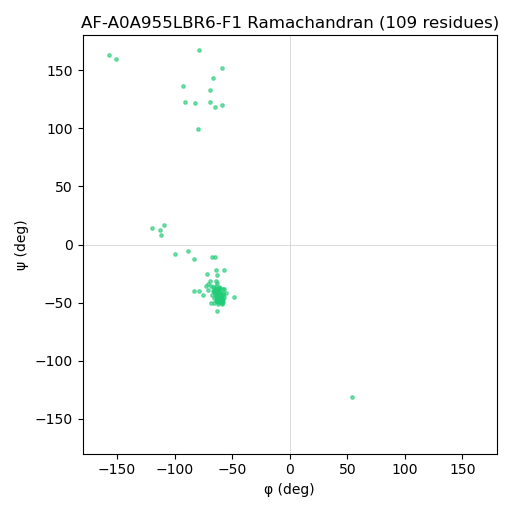Protein AF-A0A955LBR6-F1 (afdb_monomer)

Structure (mmCIF, N/CA/C/O backbone):
data_AF-A0A955LBR6-F1
#
_entry.id   AF-A0A955LBR6-F1
#
loop_
_atom_site.group_PDB
_atom_site.id
_atom_site.type_symbol
_atom_site.label_atom_id
_atom_site.label_alt_id
_atom_site.label_comp_id
_atom_site.label_asym_id
_atom_site.label_entity_id
_atom_site.label_seq_id
_atom_site.pdbx_PDB_ins_code
_atom_site.Cartn_x
_atom_site.Cartn_y
_atom_site.Cartn_z
_atom_site.occupancy
_atom_site.B_iso_or_equiv
_atom_site.auth_seq_id
_atom_site.auth_comp_id
_atom_site.auth_asym_id
_atom_site.auth_atom_id
_atom_site.pdbx_PDB_model_num
ATOM 1 N N . MET A 1 1 ? -22.895 8.337 12.899 1.00 59.16 1 MET A N 1
ATOM 2 C CA . MET A 1 1 ? -21.557 7.716 13.020 1.00 59.16 1 MET A CA 1
ATOM 3 C C . MET A 1 1 ? -21.256 6.699 11.913 1.00 59.16 1 MET A C 1
ATOM 5 O O . MET A 1 1 ? -20.086 6.437 11.688 1.00 59.16 1 MET A O 1
ATOM 9 N N . GLU A 1 2 ? -22.244 6.188 11.164 1.00 76.62 2 GLU A N 1
ATOM 10 C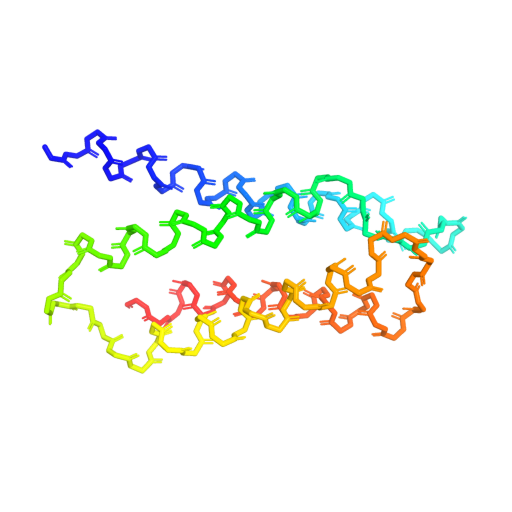 CA . GLU A 1 2 ? -21.992 5.199 10.095 1.00 76.62 2 GLU A CA 1
ATOM 11 C C . GLU A 1 2 ? -21.373 5.790 8.823 1.00 76.62 2 GLU A C 1
ATOM 13 O O . GLU A 1 2 ? -20.405 5.247 8.309 1.00 76.62 2 GLU A O 1
ATOM 18 N N . THR A 1 3 ? -21.854 6.940 8.341 1.00 91.31 3 THR A N 1
ATOM 19 C CA . THR A 1 3 ? -21.451 7.459 7.021 1.00 91.31 3 THR A CA 1
ATOM 20 C C . THR A 1 3 ? -19.948 7.712 6.904 1.00 91.31 3 THR A C 1
ATOM 22 O O . THR A 1 3 ? -19.345 7.358 5.897 1.00 91.31 3 THR A O 1
ATOM 25 N N . PHE A 1 4 ? -19.315 8.279 7.936 1.00 91.06 4 PHE A N 1
ATOM 26 C CA . PHE A 1 4 ? -17.871 8.528 7.922 1.00 91.06 4 PHE A CA 1
ATOM 27 C C . PHE A 1 4 ? -17.065 7.221 7.936 1.00 91.06 4 PHE A C 1
ATOM 29 O O . PHE A 1 4 ? -16.129 7.078 7.154 1.00 91.06 4 PHE A O 1
ATOM 36 N N . HIS A 1 5 ? -17.461 6.247 8.762 1.00 92.38 5 HIS A N 1
ATOM 37 C CA . HIS A 1 5 ? -16.852 4.915 8.775 1.00 92.38 5 HIS A CA 1
ATOM 38 C C . HIS A 1 5 ? -16.997 4.215 7.415 1.00 92.38 5 HIS A C 1
ATOM 40 O O . HIS A 1 5 ? -16.009 3.736 6.864 1.00 92.38 5 HIS A O 1
ATOM 46 N N . SER A 1 6 ? -18.195 4.225 6.823 1.00 94.12 6 SER A N 1
ATOM 47 C CA . SER A 1 6 ? -18.453 3.627 5.508 1.00 94.12 6 SER A CA 1
ATOM 48 C C . SER A 1 6 ? -17.650 4.293 4.390 1.00 94.12 6 SER A C 1
ATOM 50 O O . SER A 1 6 ? -17.145 3.594 3.516 1.00 94.12 6 SER A O 1
ATOM 52 N N . ILE A 1 7 ? -17.485 5.621 4.423 1.00 95.94 7 ILE A N 1
ATOM 53 C CA . ILE A 1 7 ? -16.630 6.342 3.467 1.00 95.94 7 ILE A CA 1
ATOM 54 C C . ILE A 1 7 ? -15.174 5.896 3.614 1.00 95.94 7 ILE A C 1
ATOM 56 O O . ILE A 1 7 ? -14.528 5.597 2.611 1.00 95.94 7 ILE A O 1
ATOM 60 N N . LEU A 1 8 ? -14.651 5.828 4.842 1.00 95.12 8 LEU A N 1
ATOM 61 C CA . LEU A 1 8 ? -13.279 5.374 5.075 1.00 95.12 8 LEU A CA 1
ATOM 62 C C . LEU A 1 8 ? -13.076 3.933 4.614 1.00 95.12 8 LEU A C 1
ATOM 64 O O . LEU A 1 8 ? -12.093 3.658 3.933 1.00 95.12 8 LEU A O 1
ATOM 68 N N . LEU A 1 9 ? -14.013 3.037 4.933 1.00 93.88 9 LEU A N 1
ATOM 69 C CA . LEU A 1 9 ? -13.974 1.644 4.496 1.00 93.88 9 LEU A CA 1
ATOM 70 C C . LEU A 1 9 ? -14.005 1.538 2.967 1.00 93.88 9 LEU A C 1
ATOM 72 O O . LEU A 1 9 ? -13.196 0.824 2.381 1.00 93.88 9 LEU A O 1
ATOM 76 N N . PHE A 1 10 ? -14.886 2.294 2.309 1.00 96.44 10 PHE A N 1
ATOM 77 C CA . PHE A 1 10 ? -14.949 2.352 0.851 1.00 96.44 10 PHE A CA 1
ATOM 78 C C . PHE A 1 10 ? -13.623 2.824 0.244 1.00 96.44 10 PHE A C 1
ATOM 80 O O . PHE A 1 10 ? -13.094 2.176 -0.659 1.00 96.44 10 PHE A O 1
ATOM 87 N N . LEU A 1 11 ? -13.052 3.918 0.757 1.00 97.25 11 LEU A N 1
ATOM 88 C CA . LEU A 1 11 ? -11.768 4.441 0.286 1.00 97.25 11 LEU A CA 1
ATOM 89 C C . LEU A 1 11 ? -10.615 3.465 0.556 1.00 97.25 11 LEU A C 1
ATOM 91 O O . LEU A 1 11 ? -9.723 3.340 -0.280 1.00 97.25 11 LEU A O 1
ATOM 95 N N . HIS A 1 12 ? -10.645 2.750 1.679 1.00 94.00 12 HIS A N 1
ATOM 96 C CA . HIS A 1 12 ? -9.663 1.723 2.017 1.00 94.00 12 HIS A CA 1
ATOM 97 C C . HIS A 1 12 ? -9.671 0.583 0.991 1.00 94.00 12 HIS A C 1
ATOM 99 O O . HIS A 1 12 ? -8.631 0.249 0.418 1.00 94.00 12 HIS A O 1
ATOM 105 N N . LEU A 1 13 ? -10.861 0.059 0.679 1.00 94.88 13 LEU A N 1
ATOM 106 C CA . LEU A 1 13 ? -11.057 -0.975 -0.341 1.00 94.88 13 LEU A CA 1
ATOM 107 C C . LEU A 1 13 ? -10.701 -0.475 -1.747 1.00 94.88 13 LEU A C 1
ATOM 109 O O . LEU A 1 13 ? -10.113 -1.213 -2.537 1.00 94.88 13 LEU A O 1
ATOM 113 N N . LEU A 1 14 ? -11.010 0.785 -2.056 1.00 97.12 14 LEU A N 1
ATOM 114 C CA . LEU A 1 14 ? -10.650 1.408 -3.327 1.00 97.12 14 LEU A CA 1
ATOM 115 C C . LEU A 1 14 ? -9.129 1.556 -3.476 1.00 97.12 14 LEU A C 1
ATOM 117 O O . LEU A 1 14 ? -8.592 1.294 -4.552 1.00 97.12 14 LEU A O 1
ATOM 121 N N . GLY A 1 15 ? -8.431 1.934 -2.402 1.00 96.75 15 GLY A N 1
ATOM 122 C CA . GLY A 1 15 ? -6.970 1.984 -2.360 1.00 96.75 15 GLY A CA 1
ATOM 123 C C . GLY A 1 15 ? -6.354 0.618 -2.656 1.00 96.75 15 GLY A C 1
ATOM 124 O O . GLY A 1 15 ? -5.511 0.507 -3.547 1.00 96.75 15 GLY A O 1
ATOM 125 N N . PHE A 1 16 ? -6.852 -0.433 -2.001 1.00 95.19 16 PHE A N 1
ATOM 126 C CA . PHE A 1 16 ? -6.442 -1.812 -2.273 1.00 95.19 16 PHE A CA 1
ATOM 127 C C . PHE A 1 16 ? -6.700 -2.229 -3.733 1.00 95.19 16 PHE A C 1
ATOM 129 O O . PHE A 1 16 ? -5.804 -2.749 -4.407 1.00 95.19 16 PHE A O 1
ATOM 136 N N . ALA A 1 17 ? -7.895 -1.945 -4.258 1.00 96.56 17 ALA A N 1
ATOM 137 C CA . ALA A 1 17 ? -8.246 -2.237 -5.646 1.00 96.56 17 ALA A CA 1
ATOM 138 C C . ALA A 1 17 ? -7.331 -1.506 -6.643 1.00 96.56 17 ALA A C 1
ATOM 140 O O . ALA A 1 17 ? -6.940 -2.087 -7.657 1.00 96.56 17 ALA A O 1
ATOM 141 N N . ALA A 1 18 ? -6.937 -0.262 -6.351 1.00 97.88 18 ALA A N 1
ATOM 142 C CA . ALA A 1 18 ? -5.999 0.497 -7.176 1.00 97.88 18 ALA A CA 1
ATOM 143 C C . ALA A 1 18 ? -4.594 -0.130 -7.188 1.00 97.88 18 ALA A C 1
ATOM 145 O O . ALA A 1 18 ? -3.967 -0.196 -8.251 1.00 97.88 18 ALA A O 1
ATOM 146 N N . ILE A 1 19 ? -4.121 -0.647 -6.045 1.00 97.38 19 ILE A N 1
ATOM 147 C CA . ILE A 1 19 ? -2.845 -1.369 -5.971 1.00 97.38 19 ILE A CA 1
ATOM 148 C C . ILE A 1 19 ? -2.902 -2.629 -6.825 1.00 97.38 19 ILE A C 1
ATOM 150 O O . ILE A 1 19 ? -2.104 -2.766 -7.756 1.00 97.38 19 ILE A O 1
ATOM 154 N N . LEU A 1 20 ? -3.858 -3.523 -6.559 1.00 96.38 20 LEU A N 1
ATOM 155 C CA . LEU A 1 20 ? -3.957 -4.783 -7.292 1.00 96.38 20 LEU A CA 1
ATOM 156 C C . LEU A 1 20 ? -4.245 -4.572 -8.775 1.00 96.38 20 LEU A C 1
ATOM 158 O O . LEU A 1 20 ? -3.599 -5.208 -9.600 1.00 96.38 20 LEU A O 1
ATOM 162 N N . GLY A 1 21 ? -5.133 -3.646 -9.136 1.00 95.81 21 GLY A N 1
ATOM 163 C CA . GLY A 1 21 ? -5.389 -3.290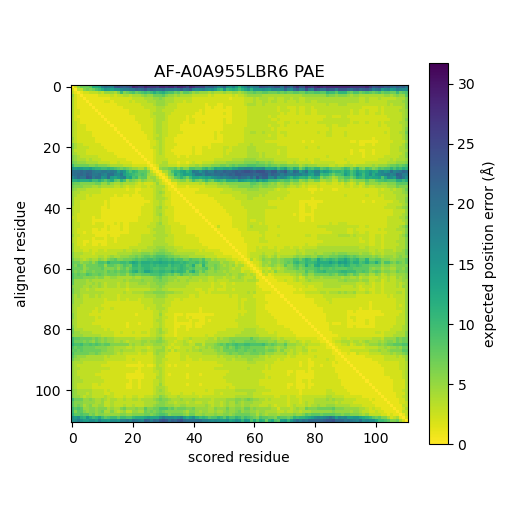 -10.531 1.00 95.81 21 GLY A CA 1
ATOM 164 C C . GLY A 1 21 ? -4.119 -2.811 -11.236 1.00 95.81 21 GLY A C 1
ATOM 165 O O . GLY A 1 21 ? -3.803 -3.272 -12.336 1.00 95.81 21 GLY A O 1
ATOM 166 N N . GLY A 1 22 ? -3.328 -1.966 -10.567 1.00 95.25 22 GLY A N 1
ATOM 167 C CA . GLY A 1 22 ? -2.032 -1.514 -11.063 1.00 95.25 22 GLY A CA 1
ATOM 168 C C . GLY A 1 22 ? -1.001 -2.640 -11.215 1.00 95.25 22 GLY A C 1
ATOM 169 O O . GLY A 1 22 ? -0.175 -2.584 -12.128 1.00 95.25 22 GLY A O 1
ATOM 170 N N . MET A 1 23 ? -1.055 -3.680 -10.385 1.00 95.19 23 MET A N 1
ATOM 171 C CA . MET A 1 23 ? -0.200 -4.864 -10.528 1.00 95.19 23 MET A CA 1
ATOM 172 C C . MET A 1 23 ? -0.709 -5.822 -11.614 1.00 95.19 23 MET A C 1
ATOM 174 O O . MET A 1 23 ? 0.082 -6.329 -12.406 1.00 95.19 23 MET A O 1
ATOM 178 N N . PHE A 1 24 ? -2.022 -6.032 -11.712 1.00 95.19 24 PHE A N 1
ATOM 179 C CA . PHE A 1 24 ? -2.657 -6.945 -12.666 1.00 95.19 24 PHE A CA 1
ATOM 180 C C . PHE A 1 24 ? -2.407 -6.565 -14.114 1.00 95.19 24 PHE A C 1
ATOM 182 O O . PHE A 1 24 ? -2.112 -7.431 -14.943 1.00 95.19 24 PHE A O 1
ATOM 189 N N . VAL A 1 25 ? -2.407 -5.268 -14.415 1.00 93.56 25 VAL A N 1
ATOM 190 C CA . VAL A 1 25 ? -2.031 -4.799 -15.750 1.00 93.56 25 VAL A CA 1
ATOM 191 C C . VAL A 1 25 ? -0.563 -5.084 -16.086 1.00 93.56 25 VAL A C 1
ATOM 193 O O . VAL A 1 25 ? -0.196 -4.960 -17.244 1.00 93.56 25 VAL A O 1
ATOM 196 N N . GLN A 1 26 ? 0.282 -5.497 -15.144 1.00 93.25 26 GLN A N 1
ATOM 197 C CA . GLN A 1 26 ? 1.709 -5.780 -15.360 1.00 93.25 26 GLN A CA 1
ATOM 198 C C . GLN A 1 26 ? 2.058 -7.275 -15.222 1.00 93.25 26 GLN A C 1
ATOM 200 O O . GLN A 1 26 ? 3.232 -7.638 -15.243 1.00 93.25 26 GLN A O 1
ATOM 205 N N . LEU A 1 27 ? 1.058 -8.161 -15.098 1.00 89.62 27 LEU A N 1
ATOM 206 C CA . LEU A 1 27 ? 1.290 -9.605 -14.937 1.00 89.62 27 LEU A CA 1
ATOM 207 C C . LEU A 1 27 ? 1.850 -10.283 -16.193 1.00 89.62 27 LEU A C 1
ATOM 209 O O . LEU A 1 27 ? 2.594 -11.258 -16.085 1.00 89.62 27 LEU A O 1
ATOM 213 N N . LYS A 1 28 ? 1.492 -9.788 -17.382 1.00 82.62 28 LYS A N 1
ATOM 214 C CA . LYS A 1 28 ? 1.969 -10.350 -18.653 1.00 82.62 28 LYS A CA 1
ATOM 215 C C . LYS A 1 28 ? 3.465 -10.061 -18.825 1.00 82.62 28 LYS A C 1
ATOM 217 O O . LYS A 1 28 ? 3.892 -8.929 -18.616 1.00 82.62 28 LYS A O 1
ATOM 222 N N . GLY A 1 29 ? 4.232 -11.090 -19.201 1.00 62.78 29 GLY A N 1
ATOM 223 C CA . GLY A 1 29 ? 5.703 -11.100 -19.195 1.00 62.78 29 GLY A CA 1
ATOM 224 C C . GLY A 1 29 ? 6.381 -10.007 -20.025 1.00 62.78 29 GLY A C 1
ATOM 225 O O . GLY A 1 29 ? 7.506 -9.635 -19.713 1.00 62.78 29 GLY A O 1
ATOM 226 N N . ASP A 1 30 ? 5.676 -9.453 -21.007 1.00 67.25 30 ASP A N 1
ATOM 227 C CA . ASP A 1 30 ? 6.225 -8.493 -21.970 1.00 67.25 30 ASP A CA 1
ATOM 228 C C . ASP A 1 30 ? 6.116 -7.038 -21.482 1.00 67.25 30 ASP A C 1
ATOM 230 O O . ASP A 1 30 ? 6.589 -6.112 -22.139 1.00 67.25 30 ASP A O 1
ATOM 234 N N . ARG A 1 31 ? 5.449 -6.804 -20.342 1.00 75.75 31 ARG A N 1
ATOM 235 C CA . ARG A 1 31 ? 5.270 -5.462 -19.777 1.00 75.75 31 ARG A CA 1
ATOM 236 C C . ARG A 1 31 ? 6.379 -5.136 -18.786 1.00 75.75 31 ARG A C 1
ATOM 238 O O . ARG A 1 31 ? 6.704 -5.933 -17.907 1.00 75.75 31 ARG A O 1
ATOM 245 N N . ILE A 1 32 ? 6.892 -3.912 -18.889 1.00 83.38 32 ILE A N 1
ATOM 246 C CA . ILE A 1 32 ? 7.800 -3.335 -17.899 1.00 83.38 32 ILE A CA 1
ATOM 247 C C . ILE A 1 32 ? 7.079 -3.314 -16.552 1.00 83.38 32 ILE A C 1
ATOM 249 O O . ILE A 1 32 ? 6.024 -2.694 -16.411 1.00 83.38 32 ILE A O 1
ATOM 253 N N . ARG A 1 33 ? 7.653 -4.008 -15.569 1.00 92.00 33 ARG A N 1
ATOM 254 C CA . ARG A 1 33 ? 7.171 -4.009 -14.189 1.00 92.00 33 ARG A CA 1
ATOM 255 C C . ARG A 1 33 ? 7.718 -2.774 -13.501 1.00 92.00 33 ARG A C 1
ATOM 257 O O . ARG A 1 33 ? 8.926 -2.591 -13.430 1.00 92.00 33 ARG A O 1
ATOM 264 N N . GLN A 1 34 ? 6.846 -1.935 -12.979 1.00 93.88 34 GLN A N 1
ATOM 265 C CA . GLN A 1 34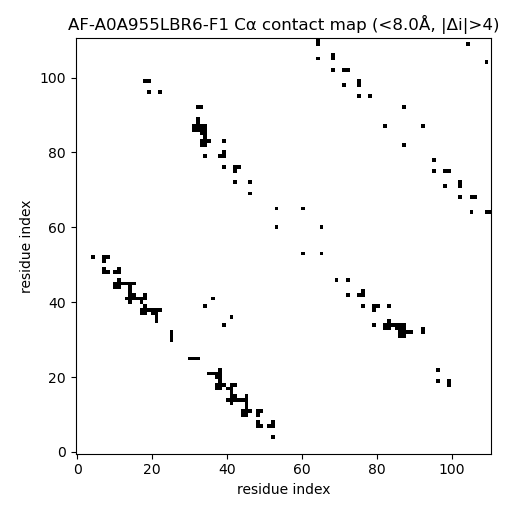 ? 7.195 -0.702 -12.294 1.00 93.88 34 GLN A CA 1
ATOM 266 C C . GLN A 1 34 ? 6.071 -0.285 -11.349 1.00 93.88 34 GLN A C 1
ATOM 268 O O . GLN A 1 34 ? 4.921 -0.722 -11.461 1.00 93.88 34 GLN A O 1
ATOM 273 N N . VAL A 1 35 ? 6.396 0.609 -10.424 1.00 96.25 35 VAL A N 1
ATOM 274 C CA . VAL A 1 35 ? 5.400 1.204 -9.535 1.00 96.25 35 VAL A CA 1
ATOM 275 C C . VAL A 1 35 ? 4.679 2.305 -10.304 1.00 96.25 35 VAL A C 1
ATOM 277 O O . VAL A 1 35 ? 5.184 3.417 -10.451 1.00 96.25 35 VAL A O 1
ATOM 280 N N . ASN A 1 36 ? 3.492 1.995 -10.816 1.00 95.25 36 ASN A N 1
ATOM 281 C CA . ASN A 1 36 ? 2.668 2.983 -11.504 1.00 95.25 36 ASN A CA 1
ATOM 282 C C . ASN A 1 36 ? 1.920 3.900 -10.505 1.00 95.25 36 ASN A C 1
ATOM 284 O O . ASN A 1 36 ? 1.869 3.607 -9.304 1.00 95.25 36 ASN A O 1
ATOM 288 N N . PRO A 1 37 ? 1.320 5.012 -10.974 1.00 96.31 37 PRO A N 1
ATOM 289 C CA . PRO A 1 37 ? 0.600 5.931 -10.096 1.00 96.31 37 PRO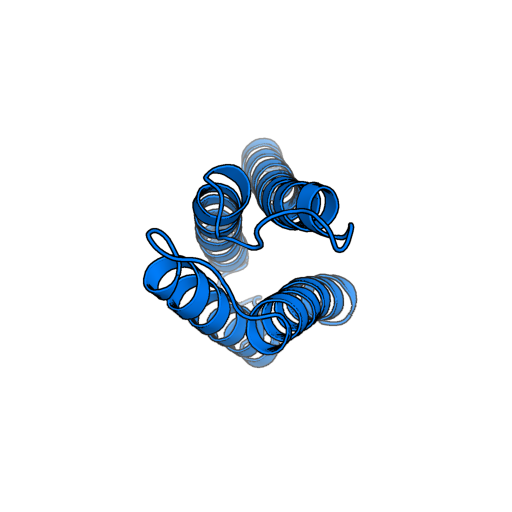 A CA 1
ATOM 290 C C . PRO A 1 37 ? -0.538 5.276 -9.303 1.00 96.31 37 PRO A C 1
ATOM 292 O O . PRO A 1 37 ? -0.696 5.592 -8.126 1.00 96.31 37 PRO A O 1
ATOM 295 N N . ALA A 1 38 ? -1.290 4.342 -9.900 1.00 97.12 38 ALA A N 1
ATOM 296 C CA . ALA A 1 38 ? -2.389 3.656 -9.217 1.00 97.12 38 ALA A CA 1
ATOM 297 C C . ALA A 1 38 ? -1.889 2.839 -8.016 1.00 97.12 38 ALA A C 1
ATOM 299 O O . ALA A 1 38 ? -2.472 2.920 -6.939 1.00 97.12 38 ALA A O 1
ATOM 300 N N . MET A 1 39 ? -0.757 2.142 -8.162 1.00 97.38 39 MET A N 1
ATOM 301 C CA . MET A 1 39 ? -0.115 1.415 -7.064 1.00 97.38 39 MET A CA 1
ATOM 302 C C . MET A 1 39 ? 0.328 2.345 -5.938 1.00 97.38 39 MET A C 1
ATOM 304 O O . MET A 1 39 ? 0.033 2.094 -4.772 1.00 97.38 39 MET A O 1
ATOM 308 N N . PHE A 1 40 ? 1.028 3.428 -6.275 1.00 97.38 40 PHE A N 1
ATOM 309 C CA . PHE A 1 40 ? 1.582 4.323 -5.263 1.00 97.38 40 PHE A CA 1
ATOM 310 C C . PHE A 1 40 ? 0.492 5.091 -4.506 1.00 97.38 40 PHE A C 1
ATOM 312 O O . PHE A 1 40 ? 0.482 5.099 -3.276 1.00 97.38 40 PHE A O 1
ATOM 319 N N . TYR A 1 41 ? -0.437 5.728 -5.225 1.00 97.75 41 TYR A N 1
ATOM 320 C CA . TYR A 1 41 ? -1.519 6.479 -4.588 1.00 97.75 41 TYR A CA 1
ATOM 321 C C . TYR A 1 41 ? -2.535 5.552 -3.919 1.00 97.75 41 TYR A C 1
ATOM 323 O O . TYR A 1 41 ? -3.028 5.892 -2.847 1.00 97.75 41 TYR A O 1
ATOM 331 N N . GLY A 1 42 ? -2.783 4.364 -4.479 1.00 97.50 42 GLY A N 1
ATOM 332 C CA . GLY A 1 42 ? -3.595 3.331 -3.840 1.00 97.50 42 GLY A CA 1
ATOM 333 C C . GLY A 1 42 ? -3.038 2.925 -2.477 1.00 97.50 42 GLY A C 1
ATOM 334 O O . GLY A 1 42 ? -3.778 2.939 -1.498 1.00 97.50 42 GLY A O 1
ATOM 335 N N . ALA A 1 43 ? -1.725 2.683 -2.380 1.00 97.00 43 ALA A N 1
ATOM 336 C CA . ALA A 1 43 ? -1.060 2.360 -1.115 1.00 97.00 43 ALA A CA 1
ATOM 337 C C . ALA A 1 43 ? -1.144 3.497 -0.085 1.00 97.00 43 ALA A C 1
ATOM 339 O O . ALA A 1 43 ? -1.367 3.242 1.097 1.00 97.00 43 ALA A O 1
ATOM 340 N N . LEU A 1 44 ? -1.019 4.756 -0.519 1.00 97.31 44 LEU A N 1
ATOM 341 C CA . LEU A 1 44 ? -1.193 5.908 0.371 1.00 97.31 44 LEU A CA 1
ATOM 342 C C . LEU A 1 44 ? -2.633 6.036 0.879 1.00 97.31 44 LEU A C 1
ATOM 344 O O . LEU A 1 44 ? -2.837 6.232 2.075 1.00 97.31 44 LEU A O 1
ATOM 348 N N . VAL A 1 45 ? -3.624 5.911 -0.009 1.00 97.56 45 VAL A N 1
ATOM 349 C CA . VAL A 1 45 ? -5.047 5.989 0.359 1.00 97.56 45 VAL A CA 1
ATOM 350 C C . VAL A 1 45 ? -5.414 4.846 1.296 1.00 97.56 45 VAL A C 1
ATOM 352 O O . VAL A 1 45 ? -6.002 5.091 2.350 1.00 97.56 45 VAL A O 1
ATOM 355 N N . GLN A 1 46 ? -5.030 3.615 0.954 1.00 95.81 46 GLN A N 1
ATOM 356 C CA . GLN A 1 46 ? -5.273 2.441 1.786 1.00 95.81 46 GLN A CA 1
ATOM 357 C C . GLN A 1 46 ? -4.633 2.615 3.170 1.00 95.81 46 GLN A C 1
ATOM 359 O O . GLN A 1 46 ? -5.296 2.422 4.189 1.00 95.81 46 GLN A O 1
ATOM 364 N N . GLY A 1 47 ? -3.371 3.045 3.220 1.00 94.12 47 GLY A N 1
ATOM 365 C CA . GLY A 1 47 ? -2.662 3.240 4.477 1.00 94.12 47 GLY A CA 1
ATOM 366 C C . GLY A 1 47 ? -3.275 4.322 5.359 1.00 94.12 47 GLY A C 1
ATOM 367 O O . GLY A 1 47 ? -3.543 4.094 6.537 1.00 94.12 47 GLY A O 1
ATOM 368 N N . PHE A 1 48 ? -3.561 5.487 4.780 1.00 96.38 48 PHE A N 1
ATOM 369 C CA . PHE A 1 48 ? -4.150 6.606 5.509 1.00 96.38 48 PHE A CA 1
ATOM 370 C C . PHE A 1 48 ? -5.540 6.266 6.061 1.00 96.38 48 PHE A C 1
ATOM 372 O O . PHE A 1 48 ? -5.827 6.501 7.234 1.00 96.38 48 PHE A O 1
ATOM 379 N N . THR A 1 49 ? -6.394 5.655 5.240 1.00 95.44 49 THR A N 1
ATOM 380 C CA . THR A 1 49 ? -7.737 5.231 5.668 1.00 95.44 49 THR A CA 1
ATOM 381 C C . THR A 1 49 ? -7.686 4.121 6.716 1.00 95.44 49 THR A C 1
ATOM 383 O O . THR A 1 49 ? -8.466 4.168 7.662 1.00 95.44 49 THR A O 1
ATOM 386 N N . GLY A 1 50 ? -6.738 3.181 6.625 1.00 92.12 50 GLY A N 1
ATOM 387 C CA . GLY A 1 50 ? -6.544 2.128 7.629 1.00 92.12 50 GLY A CA 1
ATOM 388 C C . GLY A 1 50 ? -6.165 2.676 9.010 1.00 92.12 50 GLY A C 1
ATOM 389 O O . GLY A 1 50 ? -6.691 2.220 10.029 1.00 92.12 50 GLY A O 1
ATOM 390 N N . LEU A 1 51 ? -5.320 3.712 9.054 1.00 92.56 51 LEU A N 1
ATOM 391 C CA . LEU A 1 51 ? -4.990 4.416 10.298 1.00 92.56 51 LEU A CA 1
ATOM 392 C C . LEU A 1 51 ? -6.213 5.126 10.890 1.00 92.56 51 LEU A C 1
ATOM 394 O O . LEU A 1 51 ? -6.446 5.038 12.094 1.00 92.56 51 LEU A O 1
ATOM 398 N N . LEU A 1 52 ? -7.024 5.785 10.057 1.00 93.69 52 LEU A N 1
ATOM 399 C CA . LEU A 1 52 ? -8.248 6.449 10.514 1.00 93.69 52 LEU A CA 1
ATOM 400 C C . LEU A 1 52 ? -9.303 5.454 11.018 1.00 93.69 52 LEU A C 1
ATOM 402 O O . LEU A 1 52 ? -9.933 5.709 12.041 1.00 93.69 52 LEU A O 1
ATOM 406 N N . LEU A 1 53 ? -9.473 4.315 10.342 1.00 91.00 53 LEU A N 1
ATOM 407 C CA . LEU A 1 53 ? -10.363 3.237 10.788 1.00 91.00 53 LEU A CA 1
ATOM 408 C C . LEU A 1 53 ? -9.903 2.662 12.133 1.00 91.00 53 LEU A C 1
ATOM 410 O O . LEU A 1 53 ? -10.716 2.464 13.031 1.00 91.00 53 LEU A O 1
ATOM 414 N N . THR A 1 54 ? -8.596 2.466 12.310 1.00 90.25 54 THR A N 1
ATOM 415 C CA . THR A 1 54 ? -8.021 2.032 13.593 1.00 90.25 54 THR A CA 1
ATOM 416 C C . THR A 1 54 ? -8.258 3.071 14.689 1.00 90.25 54 THR A C 1
ATOM 418 O O . THR A 1 54 ? -8.634 2.724 15.806 1.00 90.25 54 THR A O 1
ATOM 421 N N . TRP A 1 55 ? -8.086 4.356 14.373 1.00 89.75 55 TRP A N 1
ATOM 422 C CA . TRP A 1 55 ? -8.334 5.443 15.318 1.00 89.75 55 TRP A CA 1
ATOM 423 C C . TRP A 1 55 ? -9.796 5.487 15.789 1.00 89.75 55 TRP A C 1
ATOM 425 O O . TRP A 1 55 ? -10.039 5.712 16.972 1.00 89.75 55 TRP A O 1
ATOM 435 N N . GLN A 1 56 ? -10.762 5.189 14.910 1.00 90.19 56 GLN A N 1
ATOM 436 C CA . GLN A 1 56 ? -12.181 5.084 15.284 1.00 90.19 56 GLN A CA 1
ATOM 437 C C . GLN A 1 56 ? -12.470 3.953 16.279 1.00 90.19 56 GLN A C 1
ATOM 439 O O . GLN A 1 56 ? -13.364 4.099 17.110 1.00 90.19 56 GLN A O 1
ATOM 444 N N . LEU A 1 57 ? -11.730 2.842 16.207 1.00 87.44 57 LEU A N 1
ATOM 445 C CA . LEU A 1 57 ? -11.875 1.721 17.143 1.00 87.44 57 LEU A CA 1
ATOM 446 C C . LEU A 1 57 ? -11.321 2.056 18.540 1.00 87.44 57 LEU A C 1
ATOM 448 O O . LEU A 1 57 ? -11.753 1.476 19.538 1.00 87.44 57 LEU A O 1
ATOM 452 N N . GLY A 1 58 ? -10.377 2.997 18.639 1.00 86.88 58 GLY A N 1
ATOM 453 C CA . GLY A 1 58 ? -9.790 3.421 19.910 1.00 86.88 58 GLY A CA 1
ATOM 454 C C . GLY A 1 58 ? -9.224 2.245 20.715 1.00 86.88 58 GLY A C 1
ATOM 455 O O . GLY A 1 58 ? -8.506 1.402 20.184 1.00 86.88 58 GLY A O 1
ATOM 456 N N . ALA A 1 59 ? -9.573 2.160 22.002 1.00 86.12 59 ALA A N 1
ATOM 457 C CA . ALA A 1 59 ? -9.113 1.092 22.900 1.00 86.12 59 ALA A CA 1
ATOM 458 C C . ALA A 1 59 ? -9.656 -0.309 22.554 1.00 86.12 59 ALA A C 1
ATOM 460 O O . ALA A 1 59 ? -9.193 -1.298 23.116 1.00 86.12 59 ALA A O 1
ATOM 461 N N . GLN A 1 60 ? -10.632 -0.404 21.646 1.00 84.00 60 GLN A N 1
ATOM 462 C CA . GLN A 1 60 ? -11.190 -1.678 21.188 1.00 8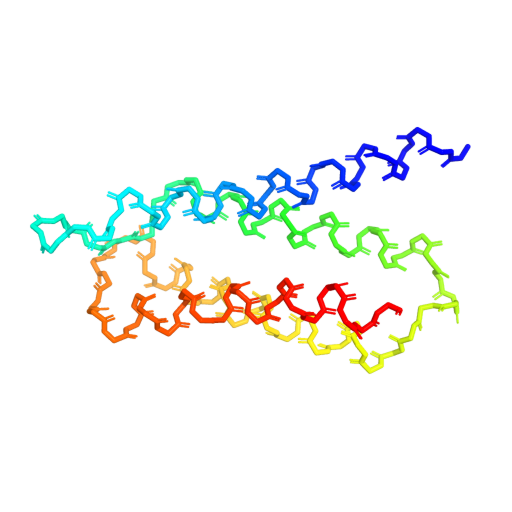4.00 60 GLN A CA 1
ATOM 463 C C . GLN A 1 60 ? -10.326 -2.309 20.085 1.00 84.00 60 GLN A C 1
ATOM 465 O O . GLN A 1 60 ? -10.512 -3.476 19.746 1.00 84.00 60 GLN A O 1
ATOM 470 N N . ALA A 1 61 ? -9.375 -1.557 19.518 1.00 82.50 61 ALA A N 1
ATOM 471 C CA . ALA A 1 61 ? -8.478 -2.057 18.489 1.00 82.50 61 ALA A CA 1
ATOM 472 C C . ALA A 1 61 ? -7.494 -3.086 19.066 1.00 82.50 61 ALA A C 1
ATOM 474 O O . ALA A 1 61 ? -6.704 -2.787 19.965 1.00 82.50 61 ALA A O 1
ATOM 475 N N . ALA A 1 62 ? -7.487 -4.295 18.503 1.00 84.75 62 ALA A N 1
ATOM 476 C CA . ALA A 1 62 ? -6.502 -5.305 18.857 1.00 84.75 62 ALA A CA 1
ATOM 477 C C . ALA A 1 62 ? -5.092 -4.844 18.443 1.00 84.75 62 ALA A C 1
ATOM 479 O O . ALA A 1 62 ? -4.801 -4.660 17.259 1.00 84.75 62 ALA A O 1
ATOM 480 N N . TYR A 1 63 ? -4.197 -4.696 19.423 1.00 84.44 63 TYR A N 1
ATOM 481 C CA . TYR A 1 63 ? -2.850 -4.156 19.212 1.00 84.44 63 TYR A CA 1
ATOM 482 C C . TYR A 1 63 ? -2.028 -4.957 18.191 1.00 84.44 63 TYR A C 1
ATOM 484 O O . TYR A 1 63 ? -1.461 -4.386 17.261 1.00 84.44 63 TYR A O 1
ATOM 492 N N . LEU A 1 64 ? -1.978 -6.286 18.340 1.00 87.69 64 LEU A N 1
ATOM 493 C CA . LEU A 1 64 ? -1.111 -7.141 17.525 1.00 87.69 64 LEU A CA 1
ATOM 494 C C . LEU A 1 64 ? -1.507 -7.147 16.030 1.00 87.69 64 LEU A C 1
ATOM 496 O O . LEU A 1 64 ? -0.637 -6.877 15.197 1.00 87.69 64 LEU A O 1
ATOM 500 N N . PRO A 1 65 ? -2.781 -7.372 15.651 1.00 86.25 65 PRO A N 1
ATOM 501 C CA . PRO A 1 65 ? -3.213 -7.272 14.257 1.00 86.25 65 PRO A CA 1
ATOM 502 C C . PRO A 1 65 ? -2.954 -5.909 13.609 1.00 86.25 65 PRO A C 1
ATOM 504 O O . PRO A 1 65 ? -2.506 -5.838 12.463 1.00 86.25 65 PRO A O 1
ATOM 507 N N . VAL A 1 66 ? -3.210 -4.826 14.346 1.00 88.75 66 VAL A N 1
ATOM 508 C CA . VAL A 1 66 ? -2.982 -3.453 13.875 1.00 88.75 66 VAL A CA 1
ATOM 509 C C . VAL A 1 66 ? -1.495 -3.208 13.631 1.00 88.75 66 VAL A C 1
ATOM 511 O O . VAL A 1 66 ? -1.120 -2.683 12.578 1.00 88.75 66 VAL A O 1
ATOM 514 N N . ALA A 1 67 ? -0.635 -3.626 14.563 1.00 88.88 67 ALA A N 1
ATOM 515 C CA . ALA A 1 67 ? 0.809 -3.470 14.437 1.00 88.88 67 ALA A CA 1
ATOM 516 C C . ALA A 1 67 ? 1.351 -4.216 13.207 1.00 88.88 67 ALA A C 1
ATOM 518 O O . ALA A 1 67 ? 2.088 -3.633 12.412 1.00 88.88 67 ALA A O 1
ATOM 519 N N . LEU A 1 68 ? 0.936 -5.472 13.002 1.00 91.69 68 LEU A N 1
ATOM 520 C CA . LEU A 1 68 ? 1.370 -6.284 11.861 1.00 91.69 68 LEU A CA 1
ATOM 521 C C . LEU A 1 68 ? 0.975 -5.659 10.516 1.00 91.69 68 LEU A C 1
ATOM 523 O O . LEU A 1 68 ? 1.824 -5.523 9.632 1.00 91.69 68 LEU A O 1
ATOM 527 N N . LYS A 1 69 ? -0.283 -5.221 10.371 1.00 90.19 69 LYS A N 1
ATOM 528 C CA . LYS A 1 69 ? -0.761 -4.534 9.156 1.00 90.19 69 LYS A CA 1
ATOM 529 C C . LYS A 1 69 ? 0.006 -3.241 8.900 1.00 90.19 69 LYS A C 1
ATOM 531 O O . LYS A 1 69 ? 0.423 -2.982 7.774 1.00 90.19 69 LYS A O 1
ATOM 536 N N . THR A 1 70 ? 0.259 -2.467 9.953 1.00 91.38 70 THR A N 1
ATOM 537 C CA . THR A 1 70 ? 1.011 -1.209 9.853 1.00 91.38 70 THR A CA 1
ATOM 538 C C . THR A 1 70 ? 2.446 -1.451 9.385 1.00 91.38 70 THR A C 1
ATOM 540 O O . THR A 1 70 ? 2.929 -0.753 8.495 1.00 91.38 70 THR A O 1
ATOM 543 N N . VAL A 1 71 ? 3.124 -2.470 9.921 1.00 94.81 71 VAL A N 1
ATOM 544 C CA . VAL A 1 71 ? 4.481 -2.839 9.488 1.00 94.81 71 VAL A CA 1
ATOM 545 C C . VAL A 1 71 ? 4.494 -3.282 8.023 1.00 94.81 71 VAL A C 1
ATOM 547 O O . VAL A 1 71 ? 5.328 -2.802 7.254 1.00 94.81 71 VAL A O 1
ATOM 550 N N . LEU A 1 72 ? 3.560 -4.144 7.609 1.00 94.69 72 LEU A N 1
ATOM 551 C CA . LEU A 1 72 ? 3.460 -4.590 6.214 1.00 94.69 72 LEU A CA 1
ATOM 552 C C . LEU A 1 72 ? 3.231 -3.421 5.254 1.00 94.69 72 LEU A C 1
ATOM 554 O O . LEU A 1 72 ? 3.925 -3.314 4.242 1.00 94.69 72 LEU A O 1
ATOM 558 N N . LEU A 1 73 ? 2.316 -2.517 5.598 1.00 94.69 73 LEU A N 1
ATOM 559 C CA . LEU A 1 73 ? 2.057 -1.300 4.836 1.00 94.69 73 LEU A CA 1
ATOM 560 C C . LEU A 1 73 ? 3.323 -0.445 4.683 1.00 94.69 73 LEU A C 1
ATOM 562 O O . LEU A 1 73 ? 3.617 0.014 3.579 1.00 94.69 73 LEU A O 1
ATOM 566 N N . ILE A 1 74 ? 4.089 -0.244 5.760 1.00 96.62 74 ILE A N 1
ATOM 567 C CA . ILE A 1 74 ? 5.343 0.524 5.718 1.00 96.62 74 ILE A CA 1
ATOM 568 C C . ILE A 1 74 ? 6.345 -0.134 4.763 1.00 96.62 74 ILE A C 1
ATOM 570 O O . ILE A 1 74 ? 6.956 0.560 3.949 1.00 96.62 74 ILE A O 1
ATOM 574 N N . VAL A 1 75 ? 6.487 -1.462 4.810 1.00 97.75 75 VAL A N 1
ATOM 575 C CA . VAL A 1 75 ? 7.368 -2.203 3.893 1.00 97.75 75 VAL A CA 1
ATOM 576 C C . VAL A 1 75 ? 6.913 -2.036 2.441 1.00 97.75 75 VAL A C 1
ATOM 578 O O . VAL A 1 75 ? 7.738 -1.743 1.572 1.00 97.75 75 VAL A O 1
ATOM 581 N N . ILE A 1 76 ? 5.611 -2.162 2.165 1.00 97.00 76 ILE A N 1
ATOM 582 C CA . ILE A 1 76 ? 5.046 -1.971 0.820 1.00 97.00 76 ILE A CA 1
ATOM 583 C C . ILE A 1 76 ? 5.324 -0.549 0.318 1.00 97.00 76 ILE A C 1
ATOM 585 O O . ILE A 1 76 ? 5.836 -0.383 -0.791 1.00 97.00 76 ILE A O 1
ATOM 589 N N . LEU A 1 77 ? 5.053 0.473 1.136 1.00 96.94 77 LEU A N 1
ATOM 590 C CA . LEU A 1 77 ? 5.308 1.873 0.789 1.00 96.94 77 LEU A CA 1
ATOM 591 C C . LEU A 1 77 ? 6.795 2.150 0.562 1.00 96.94 77 LEU A C 1
ATOM 593 O O . LEU A 1 77 ? 7.133 2.854 -0.389 1.00 96.94 77 LEU A O 1
ATOM 597 N N . ALA A 1 78 ? 7.685 1.575 1.373 1.00 97.81 78 ALA A N 1
ATOM 598 C CA . ALA A 1 78 ? 9.127 1.713 1.198 1.00 97.81 78 ALA A CA 1
ATOM 599 C C . ALA A 1 78 ? 9.594 1.115 -0.140 1.00 97.81 78 ALA A C 1
ATOM 601 O O . ALA A 1 78 ? 10.346 1.762 -0.875 1.00 97.81 78 ALA A O 1
ATOM 602 N N . ILE A 1 79 ? 9.101 -0.078 -0.500 1.00 97.50 79 ILE A N 1
ATOM 603 C CA . ILE A 1 79 ? 9.377 -0.686 -1.810 1.00 97.50 79 ILE A CA 1
ATOM 604 C C . ILE A 1 79 ? 8.817 0.206 -2.923 1.00 97.50 79 ILE A C 1
ATOM 606 O O . ILE A 1 79 ? 9.544 0.569 -3.848 1.00 97.50 79 ILE A O 1
ATOM 610 N N . PHE A 1 80 ? 7.549 0.607 -2.834 1.00 97.25 80 PHE A N 1
ATOM 611 C CA . PHE A 1 80 ? 6.900 1.399 -3.877 1.00 97.25 80 PHE A CA 1
ATOM 612 C C . PHE A 1 80 ? 7.580 2.751 -4.085 1.00 97.25 80 PHE A C 1
ATOM 614 O O . PHE A 1 80 ? 7.822 3.157 -5.219 1.00 97.25 80 PHE A O 1
ATOM 621 N N . PHE A 1 81 ? 7.958 3.426 -3.005 1.00 97.25 81 PHE A N 1
ATOM 622 C CA . PHE A 1 81 ? 8.721 4.664 -3.067 1.00 97.25 81 PHE A CA 1
ATOM 623 C C . PHE A 1 81 ? 10.098 4.441 -3.707 1.00 97.25 81 PHE A C 1
ATOM 625 O O . PHE A 1 81 ? 10.469 5.152 -4.644 1.00 97.25 81 PHE A O 1
ATOM 632 N N . GLY A 1 82 ? 10.821 3.406 -3.270 1.00 96.88 82 GLY A N 1
ATOM 633 C CA . GLY A 1 82 ? 12.145 3.061 -3.786 1.00 96.88 82 GLY A CA 1
ATOM 634 C C . GLY A 1 82 ? 12.162 2.643 -5.260 1.00 96.88 82 GLY A C 1
ATOM 635 O O . GLY A 1 82 ? 13.207 2.744 -5.901 1.00 96.88 82 GLY A O 1
ATOM 636 N N . TYR A 1 83 ? 11.036 2.192 -5.815 1.00 96.00 83 TYR A N 1
ATOM 637 C CA . TYR A 1 83 ? 10.888 1.796 -7.222 1.00 96.00 83 TYR A CA 1
ATOM 638 C C . TYR A 1 83 ? 9.961 2.725 -8.025 1.00 96.00 83 TYR A C 1
ATOM 640 O O . TYR A 1 83 ? 9.616 2.427 -9.162 1.00 96.00 83 TYR A O 1
ATOM 648 N N . ARG A 1 84 ? 9.594 3.899 -7.495 1.00 92.75 84 ARG A N 1
ATOM 649 C CA . ARG A 1 84 ? 8.683 4.842 -8.174 1.00 92.75 84 ARG A CA 1
ATOM 650 C C . ARG A 1 84 ? 9.227 5.406 -9.493 1.00 92.75 84 ARG A C 1
ATOM 652 O O . ARG A 1 84 ? 8.455 5.837 -10.341 1.00 92.75 84 ARG A O 1
ATOM 659 N N . LYS A 1 85 ? 10.550 5.460 -9.647 1.00 91.88 85 LYS A N 1
ATOM 660 C CA . LYS A 1 85 ? 11.233 6.066 -10.806 1.00 91.88 85 LYS A CA 1
ATOM 661 C C . LYS A 1 85 ? 12.115 5.078 -11.576 1.00 91.88 85 LYS A C 1
ATOM 663 O O . LYS A 1 85 ? 12.977 5.504 -12.336 1.00 91.88 85 LYS A O 1
ATOM 668 N N . ARG A 1 86 ? 11.964 3.776 -11.327 1.00 92.94 86 ARG A N 1
ATOM 669 C CA . ARG A 1 86 ? 12.770 2.725 -11.960 1.00 92.94 86 ARG A CA 1
ATOM 670 C C . ARG A 1 86 ? 11.983 1.430 -12.071 1.00 92.94 86 ARG A C 1
ATOM 672 O O . ARG A 1 86 ? 11.031 1.206 -11.330 1.00 92.94 86 ARG A O 1
ATOM 679 N N . GLU A 1 87 ? 12.426 0.563 -12.964 1.00 92.81 87 GLU A N 1
ATOM 680 C CA . GLU A 1 87 ? 11.812 -0.743 -13.156 1.00 92.81 87 GLU A CA 1
ATOM 681 C C . GLU A 1 87 ? 12.008 -1.646 -11.931 1.00 92.81 87 GLU A C 1
ATOM 683 O O . GLU A 1 87 ? 13.044 -1.634 -11.258 1.00 92.81 87 GLU A O 1
ATOM 688 N N . MET A 1 88 ? 10.989 -2.444 -11.641 1.00 93.25 88 MET A N 1
ATOM 689 C CA . MET A 1 88 ? 11.003 -3.494 -10.638 1.00 93.25 88 MET A CA 1
ATOM 690 C C . MET A 1 88 ? 11.434 -4.808 -11.279 1.00 93.25 88 MET A C 1
ATOM 692 O O . MET A 1 88 ? 10.767 -5.346 -12.163 1.00 93.25 88 MET A O 1
ATOM 696 N N . GLY A 1 89 ? 12.502 -5.401 -10.750 1.00 93.56 89 GLY A N 1
ATOM 697 C CA . GLY A 1 89 ? 12.841 -6.781 -11.080 1.00 93.56 89 GLY A CA 1
ATOM 698 C C . GLY A 1 89 ? 11.708 -7.747 -10.708 1.00 93.56 89 GLY A C 1
ATOM 699 O O . GLY A 1 89 ? 10.969 -7.526 -9.745 1.00 93.56 89 GLY A O 1
ATOM 700 N N . ALA A 1 90 ? 11.613 -8.865 -11.434 1.00 92.62 90 ALA A N 1
ATOM 701 C CA . ALA A 1 90 ? 10.581 -9.893 -11.247 1.00 92.62 90 ALA A CA 1
ATOM 702 C C . ALA A 1 90 ? 10.394 -10.317 -9.782 1.00 92.62 90 ALA A C 1
ATOM 704 O O . ALA A 1 90 ? 9.270 -10.397 -9.295 1.00 92.62 90 ALA A O 1
ATOM 705 N N . LYS A 1 91 ? 11.507 -10.553 -9.074 1.00 94.44 91 LYS A N 1
ATOM 706 C CA . LYS A 1 91 ? 11.506 -10.984 -7.671 1.00 94.44 91 LYS A CA 1
ATOM 707 C C . LYS A 1 91 ? 10.825 -9.963 -6.759 1.00 94.44 91 LYS A C 1
ATOM 709 O O . LYS A 1 91 ? 9.997 -10.340 -5.943 1.00 94.44 91 LYS A O 1
ATOM 714 N N . ILE A 1 92 ? 11.149 -8.679 -6.923 1.00 95.88 92 ILE A N 1
ATOM 715 C CA . ILE A 1 92 ? 10.586 -7.604 -6.097 1.00 95.88 92 ILE A CA 1
ATOM 716 C C . ILE A 1 92 ? 9.113 -7.388 -6.432 1.00 95.88 92 ILE A C 1
ATOM 718 O O . ILE A 1 92 ? 8.312 -7.211 -5.524 1.00 95.88 92 ILE A O 1
ATOM 722 N N . PHE A 1 93 ? 8.735 -7.473 -7.709 1.00 95.50 93 PHE A N 1
ATOM 723 C CA . PHE A 1 93 ? 7.333 -7.391 -8.117 1.00 95.50 93 PHE A CA 1
ATOM 724 C C . PHE A 1 93 ? 6.476 -8.480 -7.465 1.00 95.50 93 PHE A C 1
ATOM 726 O O . PHE A 1 93 ? 5.458 -8.170 -6.848 1.00 95.50 93 PHE A O 1
ATOM 733 N N . TRP A 1 94 ? 6.906 -9.741 -7.546 1.00 95.19 94 TRP A N 1
ATOM 734 C CA . TRP A 1 94 ? 6.172 -10.851 -6.938 1.00 95.19 94 TRP A CA 1
ATOM 735 C C . TRP A 1 94 ? 6.194 -10.810 -5.410 1.00 95.19 94 TRP A C 1
ATOM 737 O O . TRP A 1 94 ? 5.176 -11.103 -4.789 1.00 95.19 94 TRP A O 1
ATOM 747 N N . LEU A 1 95 ? 7.300 -10.373 -4.799 1.00 96.69 95 LEU A N 1
ATOM 748 C CA . LEU A 1 95 ? 7.351 -10.116 -3.360 1.00 96.69 95 LEU A CA 1
ATOM 749 C C . LEU A 1 95 ? 6.307 -9.069 -2.954 1.00 96.69 95 LEU A C 1
ATOM 751 O O . LEU A 1 95 ? 5.506 -9.327 -2.062 1.00 96.69 95 LEU A O 1
ATOM 755 N N . SER A 1 96 ? 6.268 -7.916 -3.631 1.00 96.69 96 SER A N 1
ATOM 756 C CA . SER A 1 96 ? 5.258 -6.884 -3.377 1.00 96.69 96 SER A CA 1
ATOM 757 C C . SER A 1 96 ? 3.839 -7.412 -3.556 1.00 96.69 96 SER A C 1
ATOM 759 O O . SER A 1 96 ? 2.963 -7.072 -2.769 1.00 96.69 96 SER A O 1
ATOM 761 N N . PHE A 1 97 ? 3.616 -8.264 -4.556 1.00 95.88 97 PHE A N 1
ATOM 762 C CA . PHE A 1 97 ? 2.305 -8.842 -4.829 1.00 95.88 97 PHE A CA 1
ATOM 763 C C . PHE A 1 97 ? 1.837 -9.719 -3.663 1.00 95.88 97 PHE A C 1
ATOM 765 O O . PHE A 1 97 ? 0.721 -9.560 -3.171 1.00 95.88 97 PHE A O 1
ATOM 772 N N . VAL A 1 98 ? 2.718 -10.589 -3.161 1.00 96.62 98 VAL A N 1
ATOM 773 C CA . VAL A 1 98 ? 2.442 -11.431 -1.989 1.00 96.62 98 VAL A CA 1
ATOM 774 C C . VAL A 1 98 ? 2.233 -10.585 -0.732 1.00 96.62 98 VAL A C 1
ATOM 776 O O . VAL A 1 98 ? 1.316 -10.871 0.034 1.00 96.62 98 VAL A O 1
ATOM 7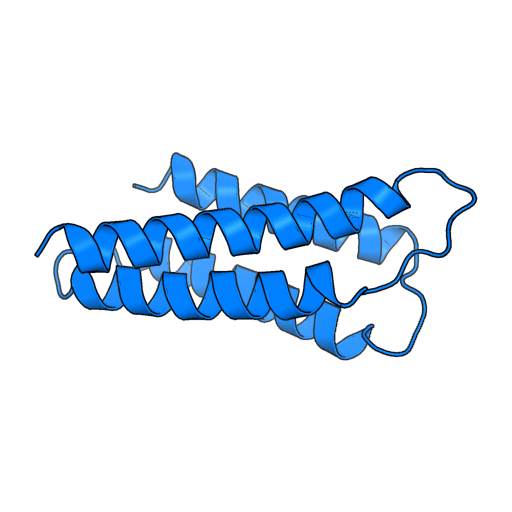79 N N . LEU A 1 99 ? 3.028 -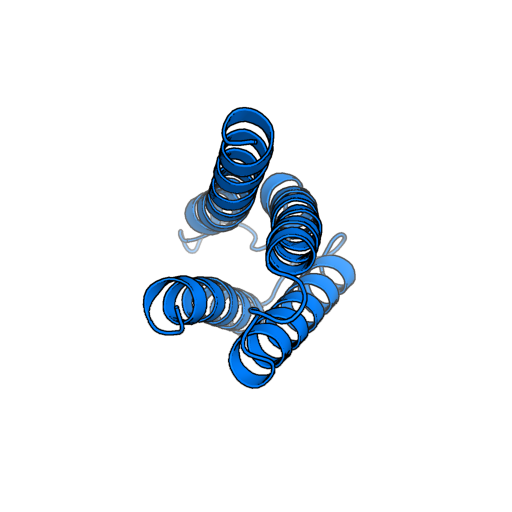9.530 -0.526 1.00 96.25 99 LEU A N 1
ATOM 780 C CA . LEU A 1 99 ? 2.872 -8.627 0.621 1.00 96.25 99 LEU A CA 1
ATOM 781 C C . LEU A 1 99 ? 1.503 -7.933 0.622 1.00 96.25 99 LEU A C 1
ATOM 783 O O . LEU A 1 99 ? 0.837 -7.915 1.653 1.00 96.25 99 LEU A O 1
ATOM 787 N N . VAL A 1 100 ? 1.060 -7.419 -0.530 1.00 95.50 100 VAL A N 1
ATOM 788 C CA . VAL A 1 100 ? -0.259 -6.780 -0.680 1.00 95.50 100 VAL A CA 1
ATOM 789 C C . VAL A 1 100 ? -1.391 -7.779 -0.424 1.00 95.50 100 VAL A C 1
ATOM 791 O O . VAL A 1 100 ? -2.342 -7.460 0.283 1.00 95.50 100 VAL A O 1
ATOM 794 N N . LEU A 1 101 ? -1.287 -9.009 -0.936 1.00 94.00 101 LEU A N 1
ATOM 795 C CA . LEU A 1 101 ? -2.278 -10.049 -0.639 1.00 94.00 101 LEU A CA 1
ATOM 796 C C . LEU A 1 101 ? -2.286 -10.438 0.842 1.00 94.00 101 LEU A C 1
ATOM 798 O O . LEU A 1 101 ? -3.351 -10.639 1.416 1.00 94.00 101 LEU A O 1
ATOM 802 N N . THR A 1 102 ? -1.111 -10.521 1.465 1.00 93.56 102 THR A N 1
ATOM 803 C CA . THR A 1 102 ? -0.971 -10.839 2.893 1.00 93.56 102 THR A CA 1
ATOM 804 C C . THR A 1 102 ? -1.640 -9.778 3.756 1.00 93.56 102 THR A C 1
ATOM 806 O O . THR A 1 102 ? -2.292 -10.115 4.741 1.00 93.56 102 THR A O 1
ATOM 809 N N . GLU A 1 103 ? -1.522 -8.508 3.376 1.00 91.19 103 GLU A N 1
ATOM 810 C CA . GLU A 1 103 ? -2.170 -7.407 4.082 1.00 91.19 103 GLU A CA 1
ATOM 811 C C . GLU A 1 103 ? -3.699 -7.576 4.100 1.00 91.19 103 GLU A C 1
ATOM 813 O O . GLU A 1 103 ? -4.299 -7.504 5.174 1.00 91.19 103 GLU A O 1
ATOM 818 N N . VAL A 1 104 ? -4.311 -7.963 2.975 1.00 85.25 104 VAL A N 1
ATOM 819 C CA . VAL A 1 104 ? -5.756 -8.246 2.920 1.00 85.25 104 VAL A CA 1
ATOM 820 C C . VAL A 1 104 ? -6.149 -9.545 3.602 1.00 85.25 104 VAL A C 1
ATOM 822 O O . VAL A 1 104 ? -7.194 -9.597 4.247 1.00 85.25 104 VAL A O 1
ATOM 825 N N . LEU A 1 105 ? -5.327 -10.590 3.533 1.00 87.94 105 LEU A N 1
ATOM 826 C CA . LEU A 1 105 ? -5.588 -11.809 4.300 1.00 87.94 105 LEU A CA 1
ATOM 827 C C . LEU A 1 105 ? -5.614 -11.497 5.799 1.00 87.94 105 LEU A C 1
ATOM 829 O O . LEU A 1 105 ? -6.552 -11.888 6.488 1.00 87.94 105 LEU A O 1
ATOM 833 N N . LEU A 1 106 ? -4.655 -10.717 6.302 1.00 85.31 106 LEU A N 1
ATOM 834 C CA . LEU A 1 106 ? -4.726 -10.223 7.674 1.00 85.31 106 LEU A CA 1
ATOM 835 C C . LEU A 1 106 ? -5.965 -9.345 7.873 1.00 85.31 106 LEU A C 1
ATOM 837 O O . LEU A 1 106 ? -6.619 -9.454 8.901 1.00 85.31 106 LEU A O 1
ATOM 841 N N . ALA A 1 107 ? -6.339 -8.495 6.915 1.00 79.25 107 ALA A N 1
ATOM 842 C CA . ALA A 1 107 ? -7.567 -7.704 7.008 1.00 79.25 107 ALA A CA 1
ATOM 843 C C . ALA A 1 107 ? -8.816 -8.562 7.239 1.00 79.25 107 ALA A C 1
ATOM 845 O O . ALA A 1 107 ? -9.629 -8.199 8.079 1.00 79.25 107 ALA A O 1
ATOM 846 N N . VAL A 1 108 ? -8.931 -9.699 6.558 1.00 80.62 108 VAL A N 1
ATOM 847 C CA . VAL A 1 108 ? -10.107 -10.577 6.623 1.00 80.62 108 VAL A CA 1
ATOM 848 C C . VAL A 1 108 ? -10.070 -11.529 7.821 1.00 80.62 108 VAL A C 1
ATOM 850 O O . VAL A 1 108 ? -11.104 -11.765 8.435 1.00 80.62 108 VAL A O 1
ATOM 853 N N . PHE A 1 109 ? -8.904 -12.087 8.155 1.00 82.19 109 PHE A N 1
ATOM 854 C CA . PHE A 1 109 ? -8.789 -13.167 9.147 1.00 82.19 109 PHE A CA 1
ATOM 855 C C . PHE A 1 109 ? -8.356 -12.709 10.543 1.00 82.19 109 PHE A C 1
ATOM 857 O O . PHE A 1 109 ? -8.347 -13.520 11.465 1.00 82.19 109 PHE A O 1
ATOM 864 N N . SER A 1 110 ? -7.958 -11.447 10.710 1.00 69.81 110 SER A N 1
ATOM 865 C CA . SER A 1 110 ? -7.486 -10.910 11.993 1.00 69.81 110 SER A CA 1
ATOM 866 C C . SER A 1 110 ? -8.465 -9.915 12.638 1.00 69.81 110 SER A C 1
ATOM 868 O O . SER A 1 110 ? -8.027 -9.092 13.449 1.00 69.81 110 SER A O 1
ATOM 870 N N . VAL A 1 111 ? -9.722 -9.905 12.187 1.00 58.34 111 VAL A N 1
ATOM 871 C CA . VAL A 1 111 ? -10.827 -9.102 12.738 1.00 58.34 111 VAL A CA 1
ATOM 872 C C . VAL A 1 111 ? -11.607 -9.946 13.731 1.00 58.34 111 VAL A C 1
ATOM 874 O O . VAL A 1 111 ? -11.832 -11.136 13.423 1.00 58.34 111 VAL A O 1
#

Radius of gyration: 14.45 Å; Cα contacts (8 Å, |Δi|>4): 105; chains: 1; bounding box: 35×22×45 Å

Mean predicted aligned error: 3.96 Å

Nearest PDB structures (foldseek):
  5v54-assembly1_B  TM=5.799E-01  e=8.778E+00  Homo sapiens

Sequence (111 aa):
METFHSILLFLHLLGFAAILGGMFVQLKGDRIRQVNPAMFYGALVQGFTGLLLTWQLGAQAAYLPVALKTVLLIVILAIFFGYRKREMGAKIFWLSFVLVLTEVLLAVFSV

pLDDT: mean 91.4, std 7.84, range [58.34, 97.88]

Secondary structure (DSSP, 8-state):
-HHHHHHHHHHHHHHHHHHHHHHHTT-STTSPPB--HHHHHHHHHHHHHHHHHHHHHGGGS-HHHHHHHHHHHHHHHHHHHHTTTSBPPHHHHHHHHHHHHHHHHHHHH--

Foldseek 3Di:
DVPVLVVLVVQLVQLLVLQVVLLVVQPDPVHFAFLDPSNQVSLVSNLVSLVVNQVVCPPVRDPPLSVVLNVLSVVLNVLNVVGHPHTDDPVSSVVSVVSSVVSVVSVVVVD

Solvent-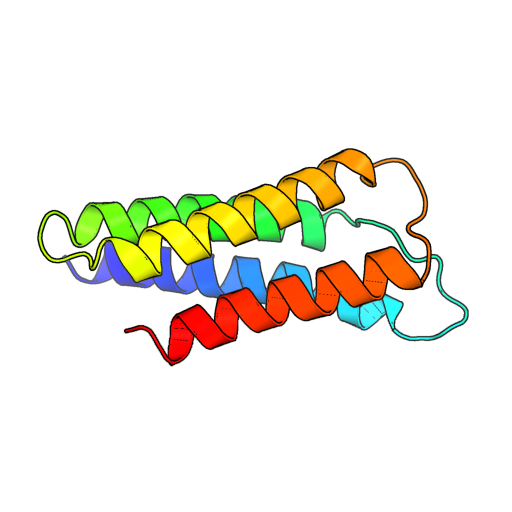accessible surface area (backbone atoms only — not comparable to full-atom values): 5977 Å² total; per-residue (Å²): 123,61,69,66,53,53,50,37,52,50,46,24,54,49,10,49,48,29,26,51,52,48,48,58,78,35,66,55,88,90,44,83,35,54,46,46,70,45,28,51,53,11,51,50,42,22,50,55,29,49,53,51,56,45,59,74,46,48,93,74,47,60,64,68,57,53,50,54,47,52,52,51,51,51,53,51,50,52,51,39,62,76,24,51,90,44,74,42,54,71,68,58,49,53,50,50,51,51,52,57,52,48,46,51,50,48,61,70,73,60,110